Protein AF-A0A957Y4R7-F1 (afdb_monomer_lite)

pLDDT: mean 81.46, std 11.47, range [54.78, 94.31]

Radius of gyration: 20.07 Å; chains: 1; bounding box: 47×26×45 Å

Secondary structure (DSSP, 8-state):
-HHHHHHHHHHHHHHHH-HHHHHHHHHHHHHHHHHHHHHHHHH-HHHHHHTTSS-TT----S----HHHHH-

Foldseek 3Di:
DVVVVVVVVVVVVVLVPDPVNVVVVVVVVVLVVVLVVVLVCQVCVPVCVVVVVDDPPPPPPDDHSDPVSSVD

Sequence (72 aa):
MNEFLAAFQVELLKARRSRLAWGITAAFMIMPLVGGLFMVILKNPEQARALGLISVKAQLAGGTADWTTFFS

Structure (mmCIF, N/CA/C/O backbone):
data_AF-A0A957Y4R7-F1
#
_entry.id   AF-A0A957Y4R7-F1
#
loop_
_atom_site.group_PDB
_atom_site.id
_atom_site.type_symbol
_atom_site.label_atom_id
_atom_site.label_alt_id
_atom_site.label_comp_id
_atom_site.label_asym_id
_atom_site.label_entity_id
_atom_site.label_seq_id
_atom_site.pdbx_PDB_ins_code
_atom_site.Cartn_x
_atom_site.Cartn_y
_atom_site.Cartn_z
_atom_site.occupancy
_atom_site.B_iso_or_equiv
_atom_site.auth_seq_id
_atom_site.auth_comp_id
_atom_site.auth_asym_id
_atom_site.auth_atom_id
_atom_site.pdbx_PDB_model_num
ATOM 1 N N . MET A 1 1 ? 27.487 11.613 -18.511 1.00 62.41 1 MET A N 1
ATOM 2 C CA . MET A 1 1 ? 26.345 11.731 -17.571 1.00 62.41 1 MET A CA 1
ATOM 3 C C . MET A 1 1 ? 24.984 11.625 -18.260 1.00 62.41 1 MET A C 1
ATOM 5 O O . MET A 1 1 ? 24.115 10.990 -17.681 1.00 62.41 1 MET A O 1
ATOM 9 N N . ASN A 1 2 ? 24.794 12.154 -19.477 1.00 79.50 2 ASN A N 1
ATOM 10 C CA . ASN A 1 2 ? 23.508 12.048 -20.189 1.00 79.50 2 ASN A CA 1
ATOM 11 C C . ASN A 1 2 ? 23.080 10.613 -20.525 1.00 79.50 2 ASN A C 1
ATOM 13 O O . ASN A 1 2 ? 21.917 10.287 -20.332 1.00 79.50 2 ASN A O 1
ATOM 17 N N . GLU A 1 3 ? 24.007 9.745 -20.935 1.00 87.12 3 GLU A N 1
ATOM 18 C CA . GLU A 1 3 ? 23.671 8.358 -21.307 1.00 87.12 3 GLU A CA 1
ATOM 19 C C . GLU A 1 3 ? 23.105 7.540 -20.136 1.00 87.12 3 GLU A C 1
ATOM 21 O O . GLU A 1 3 ? 22.160 6.774 -20.297 1.00 87.12 3 GLU A O 1
ATOM 26 N N . PHE A 1 4 ? 23.634 7.746 -18.926 1.00 90.50 4 PHE A N 1
ATOM 27 C CA . PHE A 1 4 ? 23.135 7.077 -17.722 1.00 90.50 4 PHE A CA 1
ATOM 28 C C . PHE A 1 4 ? 21.720 7.541 -17.362 1.00 90.50 4 PHE A C 1
ATOM 30 O O . PHE A 1 4 ? 20.852 6.725 -17.060 1.00 90.50 4 PHE A O 1
ATOM 37 N N . LEU A 1 5 ? 21.471 8.852 -17.434 1.00 91.25 5 LEU A N 1
ATOM 38 C CA . LEU A 1 5 ? 20.144 9.410 -17.179 1.00 91.25 5 LEU A CA 1
ATOM 39 C C . LEU A 1 5 ? 19.135 8.967 -18.244 1.00 91.25 5 LEU A C 1
ATOM 41 O O . LEU A 1 5 ? 18.001 8.644 -17.898 1.00 91.25 5 LEU A O 1
ATOM 45 N N . ALA A 1 6 ? 19.549 8.888 -19.510 1.00 90.19 6 ALA A N 1
ATOM 46 C CA . ALA A 1 6 ? 18.719 8.378 -20.596 1.00 90.19 6 ALA A CA 1
ATOM 47 C C . ALA A 1 6 ? 18.360 6.898 -20.382 1.00 90.19 6 ALA A C 1
ATOM 49 O O . ALA A 1 6 ? 17.187 6.533 -20.459 1.00 90.19 6 ALA A O 1
ATOM 50 N N . ALA A 1 7 ? 19.338 6.057 -20.028 1.00 91.62 7 ALA A N 1
ATOM 51 C CA . ALA A 1 7 ? 19.099 4.651 -19.704 1.00 91.62 7 ALA A CA 1
ATOM 52 C C . ALA A 1 7 ? 18.142 4.494 -18.508 1.00 91.62 7 ALA A C 1
ATOM 54 O O . ALA A 1 7 ? 17.182 3.728 -18.578 1.00 91.62 7 ALA A O 1
ATOM 55 N N . PHE A 1 8 ? 18.341 5.277 -17.444 1.00 91.69 8 PHE A N 1
ATOM 56 C CA . PHE A 1 8 ? 17.465 5.267 -16.272 1.00 91.69 8 PHE A CA 1
ATOM 57 C C . PHE A 1 8 ? 16.026 5.684 -16.610 1.00 91.69 8 PHE A C 1
ATOM 59 O O . PHE A 1 8 ? 15.075 5.038 -16.171 1.00 91.69 8 PHE A O 1
ATOM 66 N N . GLN A 1 9 ? 15.843 6.725 -17.428 1.00 92.31 9 GLN A N 1
ATOM 67 C CA . GLN A 1 9 ? 14.517 7.169 -17.869 1.00 92.31 9 GLN A CA 1
ATOM 68 C C . GLN A 1 9 ? 13.792 6.095 -18.682 1.00 92.31 9 GLN A C 1
ATOM 70 O O . GLN A 1 9 ? 12.598 5.868 -18.479 1.00 92.31 9 GLN A O 1
ATOM 75 N N . VAL A 1 10 ? 14.504 5.406 -19.575 1.00 92.75 10 VAL A N 1
ATOM 76 C CA . VAL A 1 10 ? 13.929 4.321 -20.377 1.00 92.75 10 VAL A CA 1
ATOM 77 C C . VAL A 1 10 ? 13.505 3.151 -19.488 1.00 92.75 10 VAL A C 1
ATOM 79 O O . VAL A 1 10 ? 12.389 2.649 -19.640 1.00 92.75 10 VAL A O 1
ATOM 82 N N . GLU A 1 11 ? 14.338 2.744 -18.530 1.00 91.62 11 GLU A N 1
ATOM 83 C CA . GLU A 1 11 ? 13.984 1.686 -17.575 1.00 91.62 11 GLU A CA 1
ATOM 84 C C . GLU A 1 11 ? 12.804 2.084 -16.675 1.00 91.62 11 GLU A C 1
ATOM 86 O O . GLU A 1 11 ? 11.888 1.286 -16.456 1.00 91.62 11 GLU A O 1
ATOM 91 N N . LEU A 1 12 ? 12.733 3.344 -16.239 1.00 90.50 12 LEU A N 1
ATOM 92 C CA . LEU A 1 12 ? 11.604 3.846 -15.455 1.00 90.50 12 LEU A CA 1
ATOM 93 C C . LEU A 1 12 ? 10.290 3.825 -16.255 1.00 90.50 12 LEU A C 1
ATOM 95 O O . LEU A 1 12 ? 9.242 3.440 -15.730 1.00 90.50 12 LEU A O 1
ATOM 99 N N . LEU A 1 13 ? 10.326 4.195 -17.539 1.00 91.38 13 LEU A N 1
ATOM 100 C CA . LEU A 1 13 ? 9.156 4.130 -18.420 1.00 91.38 13 LEU A CA 1
ATOM 101 C C . LEU A 1 13 ? 8.697 2.683 -18.662 1.00 91.38 13 LEU A C 1
ATOM 103 O O . LEU A 1 13 ? 7.489 2.426 -18.694 1.00 91.38 13 LEU A O 1
ATOM 107 N N . LYS A 1 14 ? 9.630 1.726 -18.771 1.00 89.56 14 LYS A N 1
ATOM 108 C CA . LYS A 1 14 ? 9.312 0.288 -18.854 1.00 89.56 14 LYS A CA 1
ATOM 109 C C . LYS A 1 14 ? 8.638 -0.205 -17.577 1.00 89.56 14 LYS A C 1
ATOM 111 O O . LYS A 1 14 ? 7.591 -0.852 -17.659 1.00 89.56 14 LYS A O 1
ATOM 116 N N . ALA A 1 15 ? 9.187 0.147 -16.415 1.00 88.50 15 ALA A N 1
ATOM 117 C CA . ALA A 1 15 ? 8.599 -0.191 -15.124 1.00 88.50 15 ALA A CA 1
ATOM 118 C C . ALA A 1 15 ? 7.177 0.379 -14.998 1.00 88.50 15 ALA A C 1
ATOM 120 O O . ALA A 1 15 ? 6.249 -0.359 -14.682 1.00 88.50 15 ALA A O 1
ATOM 121 N N . ARG A 1 16 ? 6.963 1.651 -15.363 1.00 86.44 16 ARG A N 1
ATOM 122 C CA . ARG A 1 16 ? 5.640 2.301 -15.315 1.00 86.44 16 ARG A CA 1
ATOM 123 C C . ARG A 1 16 ? 4.614 1.682 -16.269 1.00 86.44 16 ARG A C 1
ATOM 125 O O . ARG A 1 16 ? 3.424 1.682 -15.963 1.00 86.44 16 ARG A O 1
ATOM 132 N N . ARG A 1 17 ? 5.035 1.181 -17.434 1.00 91.31 17 ARG A N 1
ATOM 133 C CA . ARG A 1 17 ? 4.134 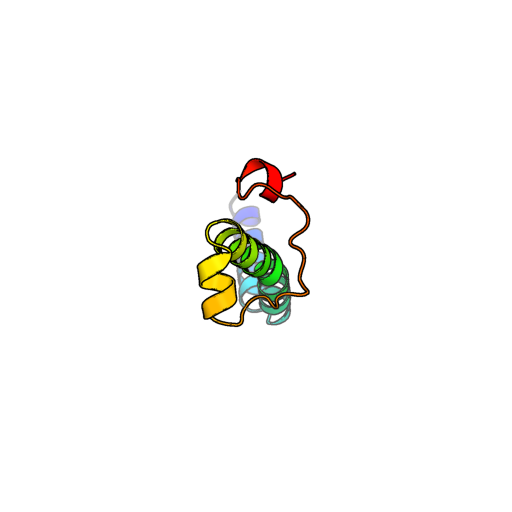0.530 -18.404 1.00 91.31 17 ARG A CA 1
ATOM 134 C C . ARG A 1 17 ? 3.814 -0.921 -18.028 1.00 91.31 17 ARG A C 1
ATOM 136 O O . ARG A 1 17 ? 2.792 -1.454 -18.459 1.00 91.31 17 ARG A O 1
ATOM 143 N N . SER A 1 18 ? 4.675 -1.571 -17.250 1.00 91.56 18 SER A N 1
ATOM 144 C CA . SER A 1 18 ? 4.515 -2.972 -16.872 1.00 91.56 18 SER A CA 1
ATOM 145 C C . SER A 1 18 ? 3.338 -3.172 -15.916 1.00 91.56 18 SER A C 1
ATOM 147 O O . SER A 1 18 ? 3.308 -2.626 -14.815 1.00 91.56 18 SER A O 1
ATOM 149 N N . ARG A 1 19 ? 2.380 -4.026 -16.299 1.00 87.94 19 ARG A N 1
ATOM 150 C CA . ARG A 1 19 ? 1.282 -4.450 -15.408 1.00 87.94 19 ARG A CA 1
ATOM 151 C C . ARG A 1 19 ? 1.792 -5.211 -14.185 1.00 87.94 19 ARG A C 1
ATOM 153 O O . ARG A 1 19 ? 1.184 -5.126 -13.126 1.00 87.94 19 ARG A O 1
ATOM 160 N N . LEU A 1 20 ? 2.909 -5.927 -14.328 1.00 90.94 20 LEU A N 1
ATOM 161 C CA . LEU A 1 20 ? 3.532 -6.663 -13.231 1.00 90.94 20 LEU A CA 1
ATOM 162 C C . LEU A 1 20 ? 4.055 -5.710 -12.151 1.00 90.94 20 LEU A C 1
ATOM 164 O O . LEU A 1 20 ? 3.823 -5.959 -10.973 1.00 90.94 20 LEU A O 1
ATOM 168 N N . ALA A 1 21 ? 4.696 -4.603 -12.544 1.00 89.81 21 ALA A N 1
ATOM 169 C CA . ALA A 1 21 ? 5.176 -3.599 -11.595 1.00 89.81 21 ALA A CA 1
ATOM 170 C C . ALA A 1 21 ? 4.014 -3.018 -10.777 1.00 89.81 21 ALA A C 1
ATOM 172 O O . ALA A 1 21 ? 4.077 -3.005 -9.552 1.00 89.81 21 ALA A O 1
ATOM 173 N N . TRP A 1 22 ? 2.911 -2.655 -11.441 1.00 91.88 22 TRP A N 1
ATOM 174 C CA . TRP A 1 22 ? 1.691 -2.214 -10.758 1.00 91.88 22 TRP A CA 1
ATOM 175 C C . TRP A 1 22 ? 1.088 -3.288 -9.851 1.00 91.88 22 TRP A C 1
ATOM 177 O O . TRP A 1 22 ? 0.664 -2.967 -8.745 1.00 91.88 22 TRP A O 1
ATOM 187 N N . GLY A 1 23 ? 1.072 -4.553 -10.280 1.00 94.06 23 GLY A N 1
ATOM 188 C CA . GLY A 1 23 ? 0.585 -5.668 -9.464 1.00 94.06 23 GLY A CA 1
ATOM 189 C C . GLY A 1 23 ? 1.395 -5.856 -8.181 1.00 94.06 23 GLY A C 1
ATOM 190 O O . GLY A 1 23 ? 0.817 -6.004 -7.108 1.00 94.06 23 GLY A O 1
ATOM 191 N N . ILE A 1 24 ? 2.725 -5.772 -8.271 1.00 93.06 24 ILE A N 1
ATOM 192 C CA . ILE A 1 24 ? 3.617 -5.847 -7.106 1.00 93.06 24 ILE A CA 1
ATOM 193 C C . ILE A 1 24 ? 3.401 -4.635 -6.194 1.00 93.06 24 ILE A C 1
ATOM 195 O O . ILE A 1 24 ? 3.218 -4.811 -4.994 1.00 93.06 24 ILE A O 1
ATOM 199 N N . THR A 1 25 ? 3.348 -3.414 -6.737 1.00 92.44 25 THR A N 1
ATOM 200 C CA . THR A 1 25 ? 3.056 -2.208 -5.943 1.00 92.44 25 THR A CA 1
ATOM 201 C C . THR A 1 25 ? 1.717 -2.321 -5.214 1.00 92.44 25 THR A C 1
ATOM 203 O O . THR A 1 25 ? 1.646 -2.017 -4.025 1.00 92.44 25 THR A O 1
ATOM 206 N N . ALA A 1 26 ? 0.670 -2.803 -5.889 1.00 94.19 26 ALA A N 1
ATOM 207 C CA . ALA A 1 26 ? -0.639 -3.013 -5.281 1.00 94.19 26 ALA A CA 1
ATOM 208 C C . ALA A 1 26 ? -0.588 -4.067 -4.165 1.00 94.19 26 ALA A C 1
ATOM 210 O O . ALA A 1 26 ? -1.135 -3.834 -3.092 1.00 94.19 26 ALA A O 1
ATOM 211 N N . ALA A 1 27 ? 0.115 -5.184 -4.378 1.00 94.25 27 ALA A N 1
ATOM 212 C CA . 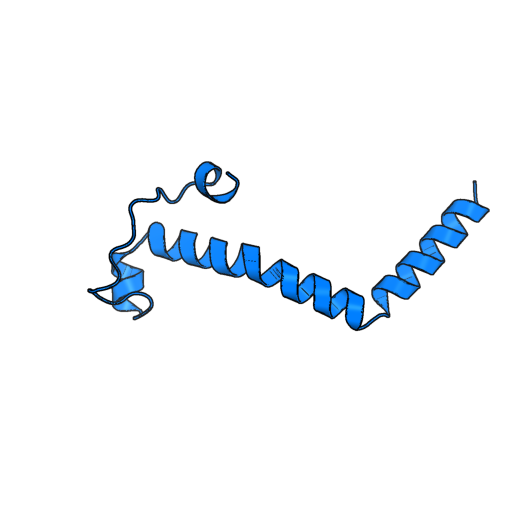ALA A 1 27 ? 0.299 -6.210 -3.354 1.00 94.25 27 ALA A CA 1
ATOM 213 C C . ALA A 1 27 ? 1.018 -5.656 -2.112 1.00 94.25 27 ALA A C 1
ATOM 215 O O . ALA A 1 27 ? 0.576 -5.889 -0.990 1.00 94.25 27 ALA A O 1
ATOM 216 N N . PHE A 1 28 ? 2.073 -4.858 -2.302 1.00 93.81 28 PHE A N 1
ATOM 217 C CA . PHE A 1 28 ? 2.783 -4.210 -1.197 1.00 93.81 28 PHE A CA 1
ATOM 218 C C . PHE A 1 28 ? 1.941 -3.145 -0.482 1.00 93.81 28 PHE A C 1
ATOM 220 O O . PHE A 1 28 ? 2.090 -2.980 0.725 1.00 93.81 28 PHE A O 1
ATOM 227 N N . MET A 1 29 ? 1.021 -2.463 -1.173 1.00 94.31 29 MET A N 1
ATOM 228 C CA . MET A 1 29 ? 0.095 -1.509 -0.546 1.00 94.31 29 MET A CA 1
ATOM 229 C C . MET A 1 29 ? -0.923 -2.167 0.395 1.00 94.31 29 MET A C 1
ATOM 231 O O . MET A 1 29 ? -1.432 -1.492 1.288 1.00 94.31 29 MET A O 1
ATOM 235 N N . ILE A 1 30 ? -1.202 -3.468 0.258 1.00 93.81 30 ILE A N 1
ATOM 236 C CA . ILE A 1 30 ? -2.131 -4.173 1.158 1.00 93.81 30 ILE A CA 1
ATOM 237 C C . ILE A 1 30 ? -1.623 -4.126 2.605 1.00 93.81 30 ILE A C 1
ATOM 239 O O . ILE A 1 30 ? -2.414 -3.928 3.523 1.00 93.81 30 ILE A O 1
ATOM 243 N N . MET A 1 31 ? -0.311 -4.248 2.819 1.00 88.81 31 MET A N 1
ATOM 244 C CA . MET A 1 31 ? 0.289 -4.287 4.155 1.00 88.81 31 MET A CA 1
ATOM 245 C C . MET A 1 31 ? 0.018 -3.015 4.988 1.00 88.81 31 MET A C 1
ATOM 247 O O . MET A 1 31 ? -0.573 -3.142 6.063 1.00 88.81 31 MET A O 1
ATOM 251 N N . PRO A 1 32 ? 0.342 -1.788 4.524 1.00 90.12 32 PRO A N 1
ATOM 252 C CA . PRO A 1 32 ? 0.014 -0.574 5.267 1.00 90.12 32 PRO A CA 1
ATOM 253 C C . PRO A 1 32 ? -1.493 -0.302 5.346 1.00 90.12 32 PRO A C 1
ATOM 255 O O . PRO A 1 32 ? -1.939 0.275 6.334 1.00 90.12 32 PRO A O 1
ATOM 258 N N . LEU A 1 33 ? -2.296 -0.730 4.363 1.00 91.88 33 LEU A N 1
ATOM 259 C CA . LEU A 1 33 ? -3.757 -0.591 4.431 1.00 91.88 33 LEU A CA 1
ATOM 260 C C . LEU A 1 33 ? -4.352 -1.437 5.562 1.00 91.88 33 LEU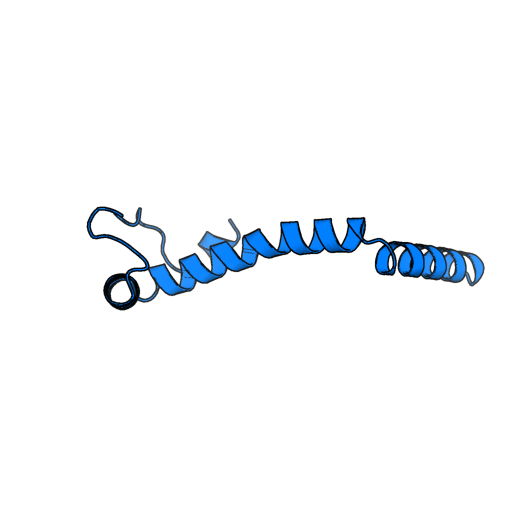 A C 1
ATOM 262 O O . LEU A 1 33 ? -5.144 -0.934 6.358 1.00 91.88 33 LEU A O 1
ATOM 266 N N . VAL A 1 34 ? -3.945 -2.704 5.656 1.00 88.56 34 VAL A N 1
ATOM 267 C CA . VAL A 1 34 ? -4.384 -3.615 6.718 1.00 88.56 34 VAL A CA 1
ATOM 268 C C . VAL A 1 34 ? -3.888 -3.126 8.075 1.00 88.56 34 VAL A C 1
ATOM 270 O O . VAL A 1 34 ? -4.678 -3.021 9.009 1.00 88.56 34 VAL A O 1
ATOM 273 N N . GLY A 1 35 ? -2.612 -2.761 8.196 1.00 85.50 35 GLY A N 1
ATOM 274 C CA . GLY A 1 35 ? -2.084 -2.258 9.461 1.00 85.50 35 GLY A CA 1
ATOM 275 C C . GLY A 1 35 ? -2.719 -0.922 9.890 1.00 85.50 35 GLY A C 1
ATOM 276 O O . GLY A 1 35 ? -3.029 -0.738 11.065 1.00 85.50 35 GLY A O 1
ATOM 277 N N . GLY A 1 36 ? -2.999 -0.012 8.950 1.00 85.62 36 GLY A N 1
ATOM 278 C CA . GLY A 1 36 ? -3.730 1.229 9.227 1.00 85.62 36 GLY A CA 1
ATOM 279 C C . GLY A 1 36 ? -5.167 0.973 9.690 1.00 85.62 36 GLY A C 1
ATOM 280 O O . GLY A 1 36 ? -5.637 1.608 10.634 1.00 85.62 36 GLY A O 1
ATOM 281 N N . LEU A 1 37 ? -5.847 -0.010 9.092 1.00 86.00 37 LEU A N 1
ATOM 282 C CA . LEU A 1 37 ? -7.159 -0.466 9.553 1.00 86.00 37 LEU A CA 1
ATOM 283 C C . LEU A 1 37 ? -7.091 -1.001 10.991 1.00 86.00 37 LEU A C 1
ATOM 285 O O . LEU A 1 37 ? -7.923 -0.627 11.818 1.00 86.00 37 LEU A O 1
ATOM 289 N N . PHE A 1 38 ? -6.082 -1.812 11.321 1.00 83.38 38 PHE A N 1
ATOM 290 C CA . PHE A 1 38 ? -5.859 -2.263 12.697 1.00 83.38 38 PHE A CA 1
ATOM 291 C C . PHE A 1 38 ? -5.621 -1.098 13.656 1.00 83.38 38 PHE A C 1
ATOM 293 O O . PHE A 1 38 ? -6.173 -1.102 14.752 1.00 83.38 38 PHE A O 1
ATOM 300 N N . MET A 1 39 ? -4.880 -0.069 13.245 1.00 83.00 39 MET A N 1
ATOM 301 C CA . MET A 1 39 ? -4.666 1.122 14.068 1.00 83.00 39 MET A CA 1
ATOM 302 C C . MET A 1 39 ? -5.981 1.857 14.374 1.00 83.00 39 MET A C 1
ATOM 304 O O . MET A 1 39 ? -6.208 2.268 15.512 1.00 83.00 39 MET A O 1
ATOM 308 N N . VAL A 1 40 ? -6.886 1.971 13.394 1.00 84.31 40 VAL A N 1
ATOM 309 C CA . VAL A 1 40 ? -8.234 2.538 13.597 1.00 84.31 40 VAL A CA 1
ATOM 310 C C . VAL A 1 40 ? -9.059 1.680 14.561 1.00 84.31 40 VAL A C 1
ATOM 312 O O . VAL A 1 40 ? -9.685 2.220 15.475 1.00 84.31 40 VAL A O 1
ATOM 315 N N . ILE A 1 41 ? -9.027 0.355 14.391 1.00 83.56 41 ILE A N 1
ATOM 316 C CA . ILE A 1 41 ? -9.743 -0.599 15.251 1.00 83.56 41 ILE A CA 1
ATOM 317 C C . ILE A 1 41 ? -9.231 -0.529 16.696 1.00 83.56 41 ILE A C 1
ATOM 319 O O . ILE A 1 41 ? -10.033 -0.439 17.624 1.00 83.56 41 ILE A O 1
ATOM 323 N N . LEU A 1 42 ? -7.910 -0.538 16.898 1.00 79.19 42 LEU A N 1
ATOM 324 C CA . LEU A 1 42 ? -7.284 -0.519 18.223 1.00 79.19 42 LEU A CA 1
ATOM 325 C C . LEU A 1 42 ? -7.483 0.815 18.947 1.00 79.19 42 LEU A C 1
ATOM 327 O O . LEU A 1 42 ? -7.586 0.833 20.170 1.00 79.19 42 LEU A O 1
ATOM 331 N N . LYS A 1 43 ? -7.569 1.929 18.211 1.00 82.62 43 LYS A N 1
ATOM 332 C CA . LYS A 1 43 ? -7.802 3.248 18.807 1.00 82.62 43 LYS A CA 1
ATOM 333 C C . LYS A 1 43 ? -9.193 3.368 19.436 1.00 82.62 43 LYS A C 1
ATOM 335 O O . LYS A 1 43 ? -9.319 3.992 20.482 1.00 82.62 43 LYS A O 1
ATOM 340 N N . ASN A 1 44 ? -10.223 2.787 18.811 1.00 82.00 44 ASN A N 1
ATOM 341 C CA . ASN A 1 44 ? -11.613 2.848 19.279 1.00 82.00 44 ASN A CA 1
ATOM 342 C C . ASN A 1 44 ? -12.314 1.481 19.135 1.00 82.00 44 ASN A C 1
ATOM 344 O O . ASN A 1 44 ? -13.172 1.308 18.261 1.00 82.00 44 ASN A O 1
ATOM 348 N N . PRO A 1 45 ? -12.002 0.507 20.007 1.00 78.25 45 PRO A N 1
ATOM 349 C CA . PRO A 1 45 ? -12.508 -0.858 19.876 1.00 78.25 45 PRO A CA 1
ATOM 350 C C . PRO A 1 45 ? -14.034 -0.952 20.022 1.00 78.25 45 PRO A C 1
ATOM 352 O O . PRO A 1 45 ? -14.657 -1.780 19.364 1.00 78.25 45 PRO A O 1
ATOM 355 N N . GLU A 1 46 ? -14.668 -0.084 20.816 1.00 80.31 46 GLU A N 1
ATOM 356 C CA . GLU A 1 46 ? -16.134 -0.081 20.966 1.00 80.31 46 GLU A CA 1
ATOM 357 C C . GLU A 1 46 ? -16.860 0.333 19.678 1.00 80.31 46 GLU A C 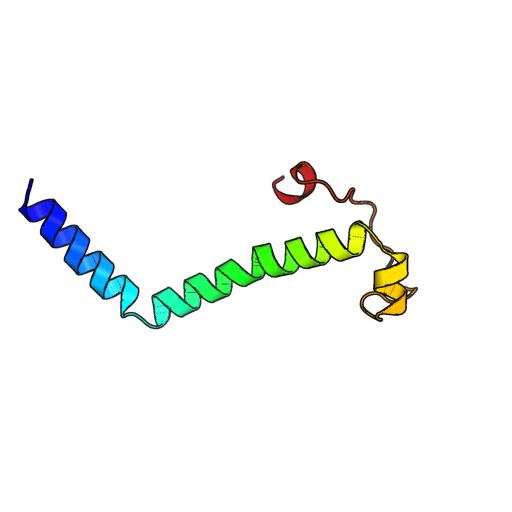1
ATOM 359 O O . GLU A 1 46 ? -17.857 -0.279 19.296 1.00 80.31 46 GLU A O 1
ATOM 364 N N . GLN A 1 47 ? -16.330 1.314 18.940 1.00 80.25 47 GLN A N 1
ATOM 365 C CA . GLN A 1 47 ? -16.876 1.674 17.626 1.00 80.25 47 GLN A CA 1
ATOM 366 C C . GLN A 1 47 ? -16.621 0.566 16.602 1.00 80.25 47 GLN A C 1
ATOM 368 O O . GLN A 1 47 ? -17.505 0.250 15.809 1.00 80.25 47 GLN A O 1
ATOM 373 N N . ALA A 1 48 ? -15.449 -0.073 16.646 1.00 83.00 48 ALA A N 1
ATOM 374 C CA . ALA A 1 48 ? -15.154 -1.215 15.787 1.00 83.00 48 ALA A CA 1
ATOM 375 C C . ALA A 1 48 ? -16.109 -2.399 16.043 1.00 83.00 48 ALA A C 1
ATOM 377 O O . ALA A 1 48 ? -16.525 -3.061 15.092 1.00 83.00 48 ALA A O 1
ATOM 378 N N . ARG A 1 49 ? -16.520 -2.633 17.298 1.00 79.00 49 ARG A N 1
ATOM 379 C CA . ARG A 1 49 ? -17.575 -3.604 17.647 1.00 79.00 49 ARG A CA 1
ATOM 380 C C . ARG A 1 49 ? -18.936 -3.195 17.094 1.00 79.00 49 ARG A C 1
ATOM 382 O O . ARG A 1 49 ? -19.607 -4.025 16.488 1.00 79.00 49 ARG A O 1
ATOM 389 N N . ALA A 1 50 ? -19.331 -1.931 17.263 1.00 82.75 50 ALA A N 1
ATOM 390 C CA . ALA A 1 50 ? -20.612 -1.416 16.767 1.00 82.75 50 ALA A CA 1
ATOM 391 C C . ALA A 1 50 ? -20.730 -1.490 15.233 1.00 82.75 50 ALA A C 1
ATOM 393 O O . ALA A 1 50 ? -21.807 -1.752 14.706 1.00 82.75 50 ALA A O 1
ATOM 394 N N . LEU A 1 51 ? -19.614 -1.313 14.521 1.00 83.62 51 LEU A N 1
ATOM 395 C CA . LEU A 1 51 ? -19.521 -1.460 13.065 1.00 83.62 51 LEU A CA 1
ATOM 396 C C . LEU A 1 51 ? -19.412 -2.925 12.602 1.00 83.62 51 LEU A C 1
ATOM 398 O O . LEU A 1 51 ? -19.320 -3.178 11.403 1.00 83.62 51 LEU A O 1
ATOM 402 N N . GLY A 1 52 ? -19.391 -3.895 13.524 1.00 80.75 52 GLY A N 1
ATOM 403 C CA . GLY A 1 52 ? -19.235 -5.317 13.208 1.00 80.75 52 GLY A CA 1
ATOM 404 C C . GLY A 1 52 ? -17.840 -5.706 12.703 1.00 80.75 52 GLY A C 1
ATOM 405 O O . GLY A 1 52 ? -17.667 -6.816 12.206 1.00 80.75 52 GLY A O 1
ATOM 406 N N . LEU A 1 53 ? -16.840 -4.824 12.835 1.00 81.25 53 LEU A N 1
ATOM 407 C CA . LEU A 1 53 ? -15.460 -5.068 12.392 1.00 81.25 53 LEU A CA 1
ATOM 408 C C . LEU A 1 53 ? -14.740 -6.093 13.278 1.00 81.25 53 LEU A C 1
ATOM 410 O O . LEU A 1 53 ? -13.847 -6.795 12.810 1.00 81.25 53 LEU A O 1
ATOM 414 N N . ILE A 1 54 ? -15.127 -6.188 14.553 1.00 76.38 54 ILE A N 1
ATOM 415 C CA . ILE A 1 54 ? -14.606 -7.171 15.508 1.00 76.38 54 ILE A CA 1
ATOM 416 C C . ILE A 1 54 ? -15.755 -7.836 16.273 1.00 76.38 54 ILE A C 1
ATOM 418 O O . ILE A 1 54 ? -16.695 -7.175 16.710 1.00 76.38 54 ILE A O 1
ATOM 422 N N . SER A 1 55 ? -15.682 -9.158 16.443 1.00 67.69 55 SER A N 1
ATOM 423 C CA . SER A 1 55 ? -16.658 -9.913 17.242 1.00 67.69 55 SER A CA 1
ATOM 424 C C . SER A 1 55 ? -16.256 -9.954 18.718 1.00 67.69 55 SER A C 1
ATOM 426 O O . SER A 1 55 ? -15.086 -9.789 19.053 1.00 67.69 55 SER A O 1
ATOM 428 N N . VAL A 1 56 ? -17.199 -10.261 19.614 1.00 60.03 56 VAL A N 1
ATOM 429 C CA . VAL A 1 56 ? -16.940 -10.411 21.064 1.00 60.03 56 VAL A CA 1
ATOM 430 C C . VAL A 1 56 ? -15.861 -11.470 21.367 1.00 60.03 56 VAL A C 1
ATOM 432 O O . VAL A 1 56 ? -15.185 -11.380 22.385 1.00 60.03 56 VAL A O 1
ATOM 435 N N . LYS A 1 57 ? -15.650 -12.445 20.467 1.00 54.78 57 LYS A N 1
ATOM 436 C CA . LYS A 1 57 ? -14.612 -13.486 20.592 1.00 54.78 57 LYS A CA 1
ATOM 437 C C . LYS A 1 57 ? -13.241 -13.059 20.067 1.00 54.78 57 LYS A C 1
ATOM 439 O O . LYS A 1 57 ? -12.256 -13.745 20.326 1.00 54.78 57 LYS A O 1
ATOM 444 N N . ALA A 1 58 ? -13.167 -11.956 19.324 1.00 60.38 58 ALA A N 1
ATOM 445 C CA . ALA A 1 58 ? -11.902 -11.376 18.905 1.00 60.38 58 ALA A CA 1
ATOM 446 C C . ALA A 1 58 ? -11.304 -10.625 20.101 1.00 60.38 58 ALA A C 1
ATOM 448 O O . ALA A 1 58 ? -11.482 -9.419 20.269 1.00 60.38 58 ALA A O 1
ATOM 449 N N . GLN A 1 59 ? -10.633 -11.367 20.978 1.00 55.28 59 GLN A N 1
ATOM 450 C CA . GLN A 1 59 ? -9.820 -10.780 22.030 1.00 55.28 59 GLN A CA 1
ATOM 451 C C . GLN A 1 59 ? -8.628 -10.105 21.347 1.00 55.28 59 GLN A C 1
ATOM 453 O O . GLN A 1 59 ? -7.702 -10.773 20.894 1.00 55.28 59 GLN A O 1
ATOM 458 N N . LEU A 1 60 ? -8.701 -8.778 21.195 1.00 62.97 60 LEU A N 1
ATOM 459 C CA . LEU A 1 60 ? -7.590 -7.968 20.706 1.00 62.97 60 LEU A CA 1
ATOM 460 C C . LEU A 1 60 ? -6.416 -8.204 21.659 1.00 62.97 60 LEU A C 1
ATOM 462 O O . LEU A 1 60 ? -6.457 -7.790 22.819 1.00 62.97 60 LEU A O 1
ATOM 466 N N . ALA A 1 61 ? -5.407 -8.935 21.194 1.00 60.88 61 ALA A N 1
ATOM 467 C CA . ALA A 1 61 ? -4.199 -9.200 21.953 1.00 60.88 61 ALA A CA 1
ATOM 468 C C . ALA A 1 61 ? -3.390 -7.897 22.076 1.00 60.88 61 ALA A C 1
ATOM 470 O O . ALA A 1 61 ? -2.541 -7.611 21.246 1.00 60.88 61 ALA A O 1
ATOM 471 N N . GLY A 1 62 ? -3.734 -7.078 23.074 1.00 56.84 62 GLY A N 1
ATOM 472 C CA . GLY A 1 62 ? -2.836 -6.222 23.859 1.00 56.84 62 GLY A CA 1
ATOM 473 C C . GLY A 1 62 ? -1.793 -5.340 23.160 1.00 56.84 62 GLY A C 1
ATOM 474 O O . GLY A 1 62 ? -0.794 -5.036 23.801 1.00 56.84 62 GLY A O 1
ATOM 475 N N . GLY A 1 63 ? -1.975 -4.928 21.905 1.00 60.69 63 GLY A N 1
ATOM 476 C CA . GLY A 1 63 ? -1.111 -3.936 21.254 1.00 60.69 63 GLY A CA 1
ATOM 477 C C . GLY A 1 63 ? -1.621 -2.513 21.485 1.00 60.69 63 GLY A C 1
ATOM 478 O O . GLY A 1 63 ? -2.807 -2.242 21.280 1.00 60.69 63 GLY A O 1
ATOM 479 N N . THR A 1 64 ? -0.752 -1.593 21.903 1.00 62.00 64 THR A N 1
ATOM 480 C CA . THR A 1 64 ? -1.059 -0.157 21.920 1.00 62.00 64 THR A CA 1
ATOM 481 C C . THR A 1 64 ? -1.106 0.372 20.486 1.00 62.00 64 THR A C 1
ATOM 483 O O . THR A 1 64 ? -0.275 0.026 19.651 1.00 62.00 64 THR A O 1
ATOM 486 N N . ALA A 1 65 ? -2.106 1.200 20.170 1.00 65.50 65 ALA A N 1
ATOM 487 C CA . ALA A 1 65 ? -2.254 1.817 18.851 1.00 65.50 65 ALA A CA 1
ATOM 488 C C . ALA A 1 65 ? -1.246 2.967 18.666 1.00 65.50 65 ALA A C 1
ATOM 490 O O . ALA A 1 65 ? -1.627 4.139 18.641 1.00 65.50 65 ALA A O 1
ATOM 491 N N . ASP A 1 66 ? 0.041 2.641 18.574 1.00 71.00 66 ASP A N 1
ATOM 492 C CA . ASP A 1 66 ? 1.123 3.600 18.382 1.00 71.00 66 ASP A CA 1
ATOM 493 C C . ASP A 1 66 ? 1.974 3.273 17.145 1.00 71.00 66 ASP A C 1
ATOM 495 O O . ASP A 1 66 ? 2.010 2.153 16.635 1.00 71.00 66 ASP A O 1
ATOM 499 N N . TRP A 1 67 ? 2.627 4.307 16.613 1.00 71.06 67 TRP A N 1
ATOM 500 C CA . TRP A 1 67 ? 3.454 4.189 15.411 1.00 71.06 67 TRP A CA 1
ATOM 501 C C . TRP A 1 67 ? 4.690 3.318 15.636 1.00 71.06 67 TRP A C 1
ATOM 503 O O . TRP A 1 67 ? 5.182 2.704 14.696 1.00 71.06 67 TRP A O 1
ATOM 513 N N . THR A 1 68 ? 5.180 3.249 16.873 1.00 76.31 68 THR A N 1
ATOM 514 C CA . THR A 1 68 ? 6.349 2.444 17.227 1.00 76.31 68 THR A CA 1
ATOM 515 C C . THR A 1 68 ? 6.038 0.961 17.061 1.00 76.31 68 THR A C 1
ATOM 517 O O . THR A 1 68 ? 6.769 0.275 16.361 1.00 76.31 68 THR A O 1
ATOM 520 N N . THR A 1 69 ? 4.910 0.508 17.608 1.00 72.38 69 THR A N 1
ATOM 521 C CA . THR A 1 69 ? 4.389 -0.861 17.492 1.00 72.38 69 THR A CA 1
ATOM 522 C C . THR A 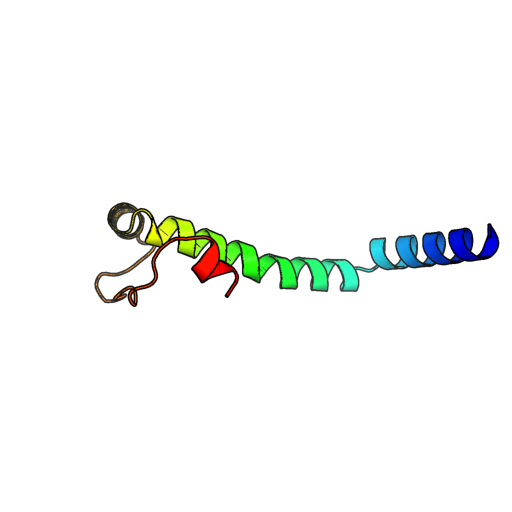1 69 ? 4.035 -1.220 16.048 1.00 72.38 69 THR A C 1
ATOM 524 O O . THR A 1 69 ? 4.088 -2.383 15.668 1.00 72.38 69 THR A O 1
ATOM 527 N N . PHE A 1 70 ? 3.672 -0.236 15.221 1.00 68.94 70 PHE A N 1
ATOM 528 C CA . PHE A 1 70 ? 3.375 -0.460 13.804 1.00 68.94 70 PHE A CA 1
ATOM 529 C C . PHE A 1 70 ? 4.629 -0.720 12.950 1.00 68.94 70 PHE A C 1
ATOM 531 O O . PHE A 1 70 ? 4.561 -1.492 11.995 1.00 68.94 70 PHE A O 1
ATOM 538 N N . PHE A 1 71 ? 5.746 -0.048 13.248 1.00 74.56 71 PHE A N 1
ATOM 539 C CA . PHE A 1 71 ? 6.984 -0.135 12.459 1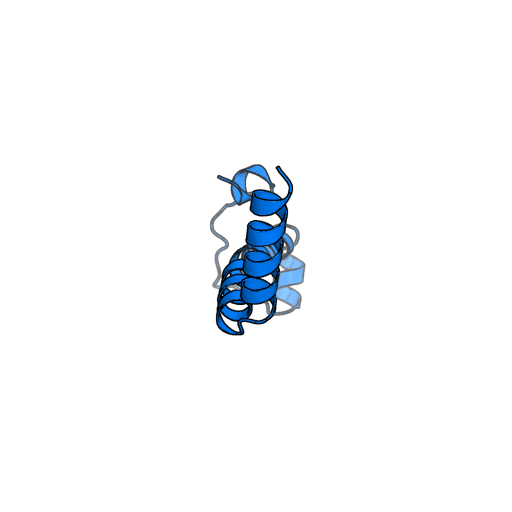.00 74.56 71 PHE A CA 1
ATOM 540 C C . PHE A 1 71 ? 8.051 -1.081 13.044 1.00 74.56 71 PHE A C 1
ATOM 542 O O . PHE A 1 71 ? 9.068 -1.292 12.381 1.00 74.56 71 PHE A O 1
ATOM 549 N N . SER A 1 72 ? 7.852 -1.613 14.255 1.00 63.09 72 SER A N 1
ATOM 550 C CA . SER A 1 72 ? 8.723 -2.606 14.911 1.00 63.09 72 SER A CA 1
ATOM 551 C C . SER A 1 72 ? 8.396 -4.034 14.496 1.00 63.09 72 SER A C 1
ATOM 553 O O . SER A 1 72 ? 9.349 -4.796 14.229 1.00 63.09 72 SER A O 1
#